Protein AF-B3STF4-F1 (afdb_monomer)

Secondary structure (DSSP, 8-state):
---HHHHHHHHHHTTT-PPPHHHHHHHHHHHHTHHHHHHHHHHHHHTHHHHHHHHHHHHHHH-THHHHS-STTSTTSTTT-

Solvent-accessible surface area (backbone atoms only — not comparable to full-atom values): 4683 Å² total; per-residue (Å²): 133,91,44,73,58,57,47,38,49,50,58,20,56,78,66,78,46,74,80,48,71,68,42,53,51,52,4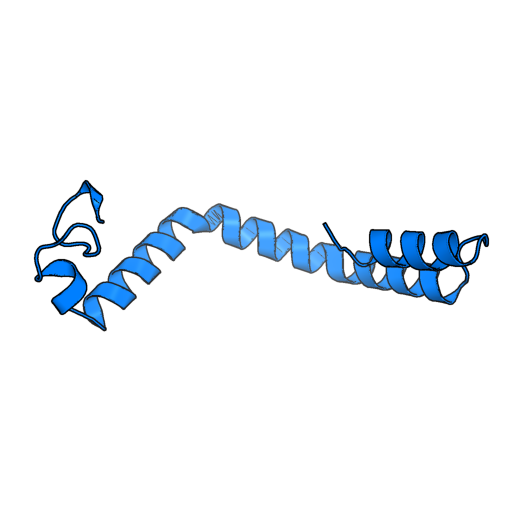1,47,56,52,53,72,49,39,58,62,51,51,53,50,51,50,57,50,62,78,39,39,70,61,53,52,54,52,51,52,51,51,47,43,71,75,40,54,60,44,48,69,43,86,54,95,92,24,38,50,44,82,91,50,98

Foldseek 3Di:
DDDLLVVQVVVQVVVVHDRDPVSVVSVVVCVVCVVVVVVVVVVCVVCVVVVVVVVVVVCCVVPVCLCVDDDPCGVVDPVSD

Organism: NCBI:txid471290

Mean predicted aligned error: 4.62 Å

Sequence (81 aa):
MKTPITEAIAAADSQGRFLSNAELQSARGRFERAQASMEAARALTTKADSLVSAAVQAVYGKFPYTTQMNGANYASTQTGK

Structure (mmCIF, N/CA/C/O backbone):
data_AF-B3STF4-F1
#
_entry.id   AF-B3STF4-F1
#
loop_
_atom_site.group_PDB
_atom_site.id
_atom_site.type_symbol
_atom_site.label_atom_id
_atom_site.label_alt_id
_atom_site.label_comp_id
_atom_site.label_asym_id
_atom_site.label_entity_id
_atom_site.label_seq_id
_atom_site.pdbx_PDB_ins_code
_atom_site.Cartn_x
_atom_site.Cartn_y
_atom_site.Cartn_z
_atom_site.occupancy
_atom_site.B_iso_or_equiv
_atom_site.auth_seq_id
_atom_site.auth_comp_id
_atom_site.auth_asym_id
_atom_site.auth_atom_id
_atom_site.pdbx_PDB_model_num
ATOM 1 N N . MET A 1 1 ? 1.120 -10.887 -8.231 1.00 87.81 1 MET A N 1
ATOM 2 C CA . MET A 1 1 ? 0.982 -9.468 -7.821 1.00 87.81 1 MET A CA 1
ATOM 3 C C . MET A 1 1 ? 1.475 -8.597 -8.965 1.00 87.81 1 MET A C 1
ATOM 5 O O . MET A 1 1 ? 2.491 -8.952 -9.547 1.00 87.81 1 MET A O 1
ATOM 9 N N . LYS A 1 2 ? 0.768 -7.512 -9.307 1.00 94.00 2 LYS A N 1
ATOM 10 C CA . LYS A 1 2 ? 1.223 -6.556 -10.328 1.00 94.00 2 LYS A CA 1
ATOM 11 C C . LYS A 1 2 ? 2.028 -5.431 -9.677 1.00 94.00 2 LYS A C 1
ATOM 13 O O . LYS A 1 2 ? 1.597 -4.849 -8.688 1.00 94.00 2 LYS A O 1
ATOM 18 N N . THR A 1 3 ? 3.197 -5.158 -10.234 1.00 95.50 3 THR A N 1
ATOM 19 C CA . THR A 1 3 ? 4.116 -4.072 -9.881 1.00 95.50 3 THR A CA 1
ATOM 20 C C . THR A 1 3 ? 4.694 -3.474 -11.168 1.00 95.50 3 THR A C 1
ATOM 22 O O . THR A 1 3 ? 4.764 -4.189 -12.172 1.00 95.50 3 THR A O 1
ATOM 25 N N . PRO A 1 4 ? 5.215 -2.235 -11.147 1.00 92.94 4 PRO A N 1
ATOM 26 C CA . PRO A 1 4 ? 5.790 -1.621 -12.345 1.00 92.94 4 PRO A CA 1
ATOM 27 C C . PRO A 1 4 ? 6.905 -2.445 -13.012 1.00 92.94 4 PRO A C 1
ATOM 29 O O . PRO A 1 4 ? 6.996 -2.477 -14.234 1.00 92.94 4 PRO A O 1
ATOM 32 N N . ILE A 1 5 ? 7.721 -3.167 -12.231 1.00 95.31 5 ILE A N 1
ATOM 33 C CA . ILE A 1 5 ? 8.786 -4.033 -12.769 1.00 95.31 5 ILE A CA 1
ATOM 34 C C . ILE A 1 5 ? 8.188 -5.297 -13.392 1.00 95.31 5 ILE A C 1
ATOM 36 O O . ILE A 1 5 ? 8.544 -5.671 -14.504 1.00 95.31 5 ILE A O 1
ATOM 40 N N . THR A 1 6 ? 7.245 -5.948 -12.707 1.00 96.06 6 THR A N 1
ATOM 41 C CA . THR A 1 6 ? 6.599 -7.158 -13.245 1.00 96.06 6 THR A CA 1
ATOM 42 C C . THR A 1 6 ? 5.758 -6.858 -14.485 1.00 96.06 6 THR A C 1
ATOM 44 O O . THR A 1 6 ? 5.637 -7.715 -15.348 1.00 96.06 6 THR A O 1
ATOM 47 N N . GLU A 1 7 ? 5.192 -5.652 -14.596 1.00 95.56 7 GLU A N 1
ATOM 48 C CA . GLU A 1 7 ? 4.455 -5.223 -15.788 1.00 95.56 7 GLU A CA 1
ATOM 49 C C . GLU A 1 7 ? 5.391 -4.922 -16.959 1.00 95.56 7 GLU A C 1
ATOM 51 O O . GLU A 1 7 ? 5.089 -5.316 -18.080 1.00 95.56 7 GLU A O 1
ATOM 56 N N . ALA A 1 8 ? 6.554 -4.315 -16.704 1.00 94.31 8 ALA A N 1
ATOM 57 C CA . ALA A 1 8 ? 7.589 -4.137 -17.720 1.00 94.31 8 ALA A CA 1
ATOM 58 C C . ALA A 1 8 ? 8.102 -5.482 -18.268 1.00 94.31 8 ALA A C 1
ATOM 60 O O . ALA A 1 8 ? 8.244 -5.642 -19.478 1.00 94.31 8 ALA A O 1
ATOM 61 N N . ILE A 1 9 ? 8.323 -6.467 -17.389 1.00 95.00 9 ILE A N 1
ATOM 62 C CA . ILE A 1 9 ? 8.712 -7.829 -17.789 1.00 95.00 9 ILE A CA 1
ATOM 63 C C . ILE A 1 9 ? 7.594 -8.486 -18.603 1.00 95.00 9 ILE A C 1
ATOM 65 O O . ILE A 1 9 ? 7.854 -8.983 -19.693 1.00 95.00 9 ILE A O 1
ATOM 69 N N . ALA A 1 10 ? 6.353 -8.448 -18.110 1.00 96.12 10 ALA A N 1
ATOM 70 C CA . ALA A 1 10 ? 5.215 -9.052 -18.800 1.00 96.12 10 ALA A CA 1
ATOM 71 C C . ALA A 1 10 ? 4.971 -8.430 -20.187 1.00 96.12 10 ALA A C 1
ATOM 73 O O . ALA A 1 10 ? 4.633 -9.141 -21.131 1.00 96.12 10 ALA A O 1
ATOM 74 N N . ALA A 1 11 ? 5.167 -7.116 -20.334 1.00 94.81 11 ALA A N 1
ATOM 75 C CA . ALA A 1 11 ? 5.027 -6.429 -21.614 1.00 94.81 11 ALA A CA 1
ATOM 76 C C . ALA A 1 11 ? 6.075 -6.891 -22.641 1.00 94.81 11 ALA A C 1
ATOM 78 O O . ALA A 1 11 ? 5.723 -7.156 -23.792 1.00 94.81 11 ALA A O 1
ATOM 79 N N . ALA A 1 12 ? 7.337 -7.027 -22.232 1.00 96.12 12 ALA A N 1
ATOM 80 C CA . ALA A 1 12 ? 8.404 -7.507 -23.105 1.00 96.12 12 ALA A CA 1
ATOM 81 C C . ALA A 1 12 ? 8.249 -8.998 -23.455 1.00 96.12 12 ALA A C 1
ATOM 83 O O . ALA A 1 12 ? 8.365 -9.365 -24.625 1.00 96.12 12 ALA A O 1
ATOM 84 N N . ASP A 1 13 ? 7.894 -9.825 -22.468 1.00 97.19 13 ASP A N 1
ATOM 85 C CA . ASP A 1 13 ? 7.649 -11.263 -22.629 1.00 97.19 13 ASP A CA 1
ATOM 86 C C . ASP A 1 13 ? 6.500 -11.544 -23.607 1.00 97.19 13 ASP A C 1
ATOM 88 O O . ASP A 1 13 ? 6.654 -12.320 -24.546 1.00 97.19 13 ASP A O 1
ATOM 92 N N . SER A 1 14 ? 5.390 -10.802 -23.492 1.00 96.75 14 SER A N 1
ATOM 93 C CA . SER A 1 14 ? 4.240 -10.934 -24.404 1.00 96.75 14 SER A CA 1
ATOM 94 C C . SER A 1 14 ? 4.566 -10.662 -25.879 1.00 96.75 14 SER A C 1
ATOM 96 O O . SER A 1 14 ? 3.800 -11.036 -26.764 1.00 96.75 14 SER A O 1
ATOM 98 N N . GLN A 1 15 ? 5.696 -10.006 -26.147 1.00 96.38 15 GLN A N 1
ATOM 99 C CA . GLN A 1 15 ? 6.173 -9.654 -27.482 1.00 96.38 15 GLN A CA 1
ATOM 100 C C . GLN A 1 15 ? 7.438 -10.435 -27.874 1.00 96.38 15 GLN A C 1
ATOM 102 O O . GLN A 1 15 ? 7.992 -10.184 -28.943 1.00 96.38 15 GLN A O 1
ATOM 107 N N . GLY A 1 16 ? 7.917 -11.355 -27.024 1.00 96.81 16 GLY A N 1
ATOM 108 C CA . GLY A 1 16 ? 9.121 -12.151 -27.272 1.00 96.81 16 GLY A CA 1
ATOM 109 C C . GLY A 1 16 ? 10.389 -11.313 -27.457 1.00 96.81 16 GLY A C 1
ATOM 110 O O . GLY A 1 16 ? 11.294 -11.717 -28.185 1.00 96.81 16 GLY A O 1
ATOM 111 N N . ARG A 1 17 ? 10.448 -10.123 -26.847 1.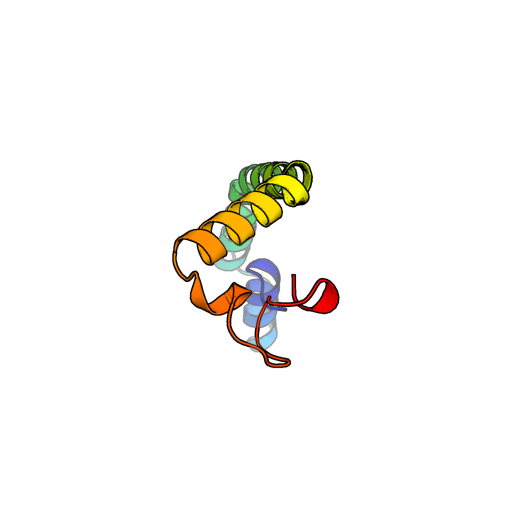00 97.88 17 ARG A N 1
ATOM 112 C CA . ARG A 1 17 ? 11.563 -9.177 -26.997 1.00 97.88 17 ARG A CA 1
ATOM 113 C C . ARG A 1 17 ? 12.240 -8.892 -25.665 1.00 97.88 17 ARG A C 1
ATOM 115 O O . ARG A 1 17 ? 11.682 -9.108 -24.596 1.00 97.88 17 ARG A O 1
ATOM 122 N N . PHE A 1 18 ? 13.437 -8.323 -25.740 1.00 97.62 18 PHE A N 1
ATOM 123 C CA . PHE A 1 18 ? 14.088 -7.729 -24.578 1.00 97.62 18 PHE A CA 1
ATOM 124 C C . PHE A 1 18 ? 13.360 -6.460 -24.111 1.00 97.62 18 PHE A C 1
ATOM 126 O O . PHE A 1 18 ? 12.572 -5.847 -24.845 1.00 97.62 18 PHE A O 1
ATOM 133 N N . LEU A 1 19 ? 13.676 -6.043 -22.883 1.00 96.50 19 LEU A N 1
ATOM 134 C CA . LEU A 1 19 ? 13.266 -4.743 -22.368 1.00 96.50 19 LEU A CA 1
ATOM 135 C C . LEU A 1 19 ? 13.816 -3.631 -23.268 1.00 96.50 19 LEU A C 1
ATOM 137 O O . LEU A 1 19 ? 14.999 -3.582 -23.599 1.00 96.50 19 LEU A O 1
ATOM 141 N N . SER A 1 20 ? 12.929 -2.725 -23.637 1.00 96.81 20 SER A N 1
ATOM 142 C CA . SER A 1 20 ? 13.215 -1.497 -24.357 1.00 96.81 20 SER A CA 1
ATOM 143 C C . SER A 1 20 ? 13.596 -0.370 -23.393 1.00 96.81 20 SER A C 1
ATOM 145 O O . SER A 1 20 ? 13.346 -0.434 -22.185 1.00 96.81 20 SER A O 1
ATOM 147 N N . ASN A 1 21 ? 14.121 0.731 -23.938 1.00 96.00 21 ASN A N 1
ATOM 148 C CA . ASN A 1 21 ? 14.396 1.938 -23.157 1.00 96.00 21 ASN A CA 1
ATOM 149 C C . ASN A 1 21 ? 13.157 2.452 -22.408 1.00 96.00 21 ASN A C 1
ATOM 151 O O . ASN A 1 21 ? 13.297 2.948 -21.296 1.00 96.00 21 ASN A O 1
ATOM 155 N N . ALA A 1 22 ? 11.950 2.307 -22.964 1.00 94.25 22 ALA A N 1
ATOM 156 C CA . ALA A 1 22 ? 10.724 2.739 -22.293 1.00 94.25 22 ALA A CA 1
ATOM 157 C C . ALA A 1 22 ? 10.474 1.960 -20.987 1.00 94.25 22 ALA A C 1
ATOM 159 O O . ALA A 1 22 ? 10.171 2.552 -19.950 1.00 94.25 22 ALA A O 1
ATOM 160 N N . GLU A 1 23 ? 10.664 0.640 -21.007 1.00 95.50 23 GLU A N 1
ATOM 161 C CA . GLU A 1 23 ? 10.509 -0.210 -19.821 1.00 95.50 23 GLU A CA 1
ATOM 162 C C . GLU A 1 23 ? 11.609 0.043 -18.786 1.00 95.50 23 GLU A C 1
ATOM 164 O O . GLU A 1 23 ? 11.328 0.105 -17.588 1.00 95.50 23 GLU A O 1
ATOM 169 N N . LEU A 1 24 ? 12.846 0.272 -19.236 1.00 96.06 24 LEU A N 1
ATOM 170 C CA . LEU A 1 24 ? 13.954 0.631 -18.349 1.00 96.06 24 LEU A CA 1
ATOM 171 C C . LEU A 1 24 ? 13.723 1.984 -17.658 1.00 96.06 24 LEU A C 1
ATOM 173 O O . LEU A 1 24 ? 13.981 2.112 -16.460 1.00 96.06 24 LEU A O 1
ATOM 177 N N . GLN A 1 25 ? 13.180 2.977 -18.369 1.00 94.88 25 GLN A N 1
ATOM 178 C CA . GLN A 1 25 ? 12.804 4.267 -17.779 1.00 94.88 25 GLN A CA 1
ATOM 179 C C . GLN A 1 25 ? 11.662 4.117 -16.762 1.00 94.88 25 GLN A C 1
ATOM 181 O O . GLN A 1 25 ? 11.704 4.727 -15.694 1.00 94.88 25 GLN A O 1
ATOM 186 N N . SER A 1 26 ? 10.678 3.253 -17.036 1.00 93.25 26 SER A N 1
ATOM 187 C CA . SER A 1 26 ? 9.608 2.933 -16.079 1.00 93.25 26 SER A CA 1
ATOM 188 C C . SER A 1 26 ? 10.156 2.301 -14.790 1.00 93.25 26 SER A C 1
ATOM 190 O O . SER A 1 26 ? 9.830 2.741 -13.681 1.00 93.25 26 SER A O 1
ATOM 192 N N . ALA A 1 27 ? 11.061 1.323 -14.917 1.00 93.88 27 ALA A N 1
ATOM 193 C CA . ALA A 1 27 ? 11.728 0.700 -13.774 1.00 93.88 27 ALA A CA 1
ATOM 194 C C . ALA A 1 27 ? 12.563 1.715 -12.975 1.00 93.88 27 ALA A C 1
ATOM 196 O O . ALA A 1 27 ? 12.491 1.748 -11.745 1.00 93.88 27 ALA A O 1
ATOM 197 N N . ARG A 1 28 ? 13.294 2.603 -13.659 1.00 95.44 28 ARG A N 1
ATOM 198 C CA . ARG A 1 28 ? 14.031 3.699 -13.018 1.00 95.44 28 ARG A CA 1
ATOM 199 C C . ARG A 1 28 ? 13.104 4.625 -12.228 1.00 95.44 28 ARG A C 1
ATOM 201 O O . ARG A 1 28 ? 13.373 4.880 -11.057 1.00 95.44 28 ARG A O 1
ATOM 208 N N . GLY A 1 29 ? 11.988 5.064 -12.810 1.00 96.12 29 GLY A N 1
ATOM 209 C CA . GLY A 1 29 ? 11.011 5.905 -12.110 1.00 96.12 29 GLY A CA 1
ATOM 210 C C . GLY A 1 29 ? 10.434 5.232 -10.855 1.00 96.12 29 GLY A C 1
ATOM 211 O O . GLY A 1 29 ? 10.154 5.895 -9.852 1.00 96.12 29 GLY A O 1
ATOM 212 N N . ARG A 1 30 ? 10.307 3.895 -10.854 1.00 95.94 30 ARG A N 1
ATOM 213 C CA . ARG A 1 30 ? 9.940 3.131 -9.652 1.00 95.94 30 ARG A CA 1
ATOM 214 C C . ARG A 1 30 ? 11.020 3.189 -8.570 1.00 95.94 30 ARG A C 1
ATOM 216 O O . ARG A 1 30 ? 10.652 3.250 -7.393 1.00 95.94 30 ARG A O 1
ATOM 223 N N . PHE A 1 31 ? 12.302 3.159 -8.933 1.00 96.50 31 PHE A N 1
ATOM 224 C CA . PHE A 1 31 ? 13.410 3.294 -7.981 1.00 96.50 31 PHE A CA 1
ATOM 225 C C . PHE A 1 31 ? 13.526 4.711 -7.421 1.00 96.50 31 PHE A C 1
ATOM 227 O O . PHE A 1 31 ? 13.682 4.856 -6.213 1.00 96.50 31 PHE A O 1
ATOM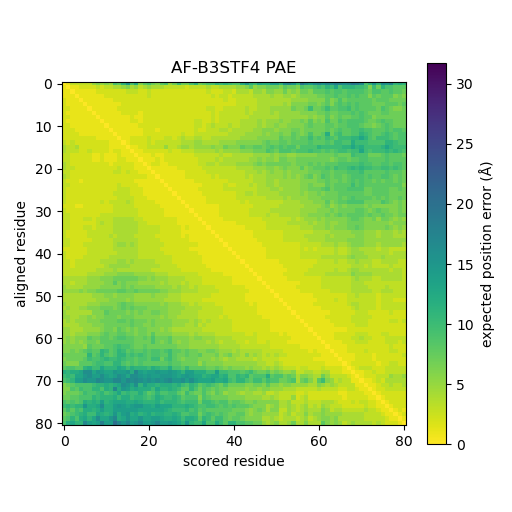 234 N N . GLU A 1 32 ? 13.331 5.741 -8.246 1.00 97.44 32 GLU A N 1
ATOM 235 C CA . GLU A 1 32 ? 13.324 7.141 -7.793 1.00 97.44 32 GLU A CA 1
ATOM 236 C C . GLU A 1 32 ? 12.264 7.379 -6.700 1.00 97.44 32 GLU A C 1
ATOM 238 O O . GLU A 1 32 ? 12.529 8.038 -5.699 1.00 97.44 32 GLU A O 1
ATOM 243 N N . ARG A 1 33 ? 11.080 6.760 -6.816 1.00 96.75 33 ARG A N 1
ATOM 244 C CA . ARG A 1 33 ? 10.025 6.830 -5.781 1.00 96.75 33 ARG A CA 1
ATOM 245 C C . ARG A 1 33 ? 10.194 5.819 -4.645 1.00 96.75 33 ARG A C 1
ATOM 247 O O . ARG A 1 33 ? 9.472 5.893 -3.646 1.00 96.75 33 ARG A O 1
ATOM 254 N N . ALA A 1 34 ? 11.085 4.836 -4.793 1.00 97.31 34 ALA A N 1
ATOM 255 C CA . ALA A 1 34 ? 11.208 3.740 -3.840 1.00 97.31 34 ALA A CA 1
ATOM 256 C C . ALA A 1 34 ? 11.647 4.230 -2.468 1.00 97.31 34 ALA A C 1
ATOM 258 O O . ALA A 1 34 ? 11.094 3.766 -1.478 1.00 97.31 34 ALA A O 1
ATOM 259 N N . GLN A 1 35 ? 12.573 5.186 -2.414 1.00 97.38 35 GLN A N 1
ATOM 260 C CA . GLN A 1 35 ? 13.071 5.729 -1.156 1.00 97.38 35 GLN A CA 1
ATOM 261 C C . GLN A 1 35 ? 11.933 6.315 -0.308 1.00 97.38 35 GLN A C 1
ATOM 263 O O . GLN A 1 35 ? 11.681 5.827 0.791 1.00 97.38 35 GLN A O 1
ATOM 268 N N . ALA A 1 36 ? 11.173 7.266 -0.860 1.00 98.00 36 ALA A N 1
ATOM 269 C CA . ALA A 1 36 ? 10.031 7.868 -0.169 1.00 98.00 36 ALA A CA 1
ATOM 270 C C . ALA A 1 36 ? 8.966 6.825 0.220 1.00 98.00 36 ALA A C 1
ATOM 272 O O . ALA A 1 36 ? 8.390 6.881 1.305 1.00 98.00 36 ALA A O 1
ATOM 273 N N . SER A 1 37 ? 8.734 5.826 -0.639 1.00 97.44 37 SER A N 1
ATOM 274 C CA . SER A 1 37 ? 7.799 4.731 -0.341 1.00 97.44 37 SER A CA 1
ATOM 275 C C . SER A 1 37 ? 8.267 3.877 0.844 1.00 97.44 37 SER A C 1
ATOM 277 O O . SER A 1 37 ? 7.451 3.476 1.670 1.00 97.44 37 SER A O 1
ATOM 279 N N . MET A 1 38 ? 9.571 3.602 0.949 1.00 97.81 38 MET A N 1
ATOM 280 C CA . MET A 1 38 ? 10.154 2.832 2.053 1.00 97.81 38 MET A CA 1
ATOM 281 C C . MET A 1 38 ? 10.169 3.627 3.362 1.00 97.81 38 MET A C 1
ATOM 283 O O . MET A 1 38 ? 9.933 3.055 4.426 1.00 97.81 38 MET A O 1
ATOM 287 N N . GLU A 1 39 ? 10.398 4.938 3.298 1.00 98.00 39 GLU A N 1
ATOM 288 C CA . GLU A 1 39 ? 10.278 5.836 4.452 1.00 98.00 39 GLU A CA 1
ATOM 289 C C . GLU A 1 39 ? 8.837 5.878 4.973 1.00 98.00 39 GLU A C 1
ATOM 291 O O . GLU A 1 39 ? 8.609 5.698 6.171 1.00 98.00 39 GLU A O 1
ATOM 296 N N . ALA A 1 40 ? 7.856 6.015 4.076 1.00 97.94 40 ALA A N 1
ATOM 297 C CA . 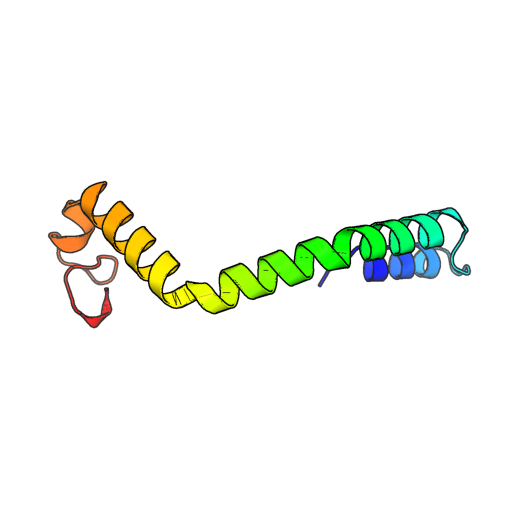ALA A 1 40 ? 6.442 5.950 4.430 1.00 97.94 40 ALA A CA 1
ATOM 298 C C . ALA A 1 40 ? 6.065 4.583 5.021 1.00 97.94 40 ALA A C 1
ATOM 300 O O . ALA A 1 40 ? 5.416 4.525 6.064 1.00 97.94 40 ALA A O 1
ATOM 301 N N . ALA A 1 41 ? 6.517 3.483 4.408 1.00 98.25 41 ALA A N 1
ATOM 302 C CA . ALA A 1 41 ? 6.272 2.136 4.917 1.00 98.25 41 ALA A CA 1
ATOM 303 C C . ALA A 1 41 ? 6.837 1.957 6.333 1.00 98.25 41 ALA A C 1
ATOM 305 O O . ALA A 1 41 ? 6.147 1.435 7.210 1.00 98.25 41 ALA A O 1
ATOM 306 N N . ARG A 1 42 ? 8.057 2.447 6.590 1.00 98.12 42 ARG A N 1
ATOM 307 C CA . ARG A 1 42 ? 8.657 2.442 7.929 1.00 98.12 42 ARG A CA 1
ATOM 308 C C . ARG A 1 42 ? 7.816 3.251 8.912 1.00 98.12 42 ARG A C 1
ATOM 310 O O . ARG A 1 42 ? 7.467 2.731 9.965 1.00 98.12 42 ARG A O 1
ATOM 317 N N . ALA A 1 43 ? 7.463 4.487 8.568 1.00 98.06 43 ALA A N 1
ATOM 318 C CA . ALA A 1 43 ? 6.689 5.361 9.444 1.00 98.06 43 ALA A CA 1
ATOM 319 C C . ALA A 1 43 ? 5.317 4.768 9.801 1.00 98.06 43 ALA A C 1
ATOM 321 O O . ALA A 1 43 ? 4.921 4.808 10.966 1.00 98.06 43 ALA A O 1
ATOM 322 N N . LEU A 1 44 ? 4.618 4.189 8.819 1.00 98.00 44 LEU A N 1
ATOM 323 C CA . LEU A 1 44 ? 3.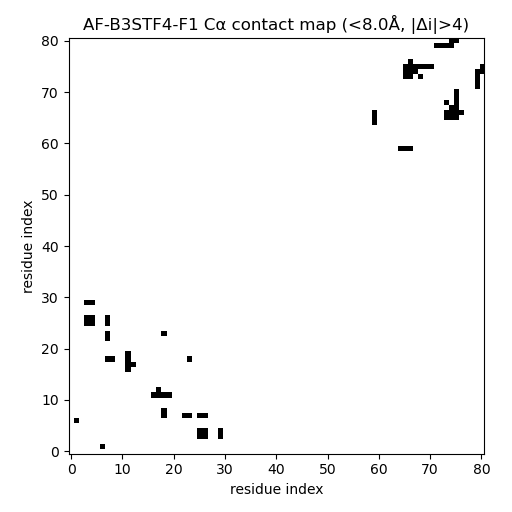338 3.511 9.025 1.00 98.00 44 LEU A CA 1
ATOM 324 C C . LEU A 1 44 ? 3.495 2.271 9.905 1.00 98.00 44 LEU A C 1
ATOM 326 O O . LEU A 1 44 ? 2.719 2.092 10.834 1.00 98.00 44 LEU A O 1
ATOM 330 N N . THR A 1 45 ? 4.523 1.457 9.656 1.00 98.06 45 THR A N 1
ATOM 331 C CA . THR A 1 45 ? 4.776 0.230 10.427 1.00 98.06 45 THR A CA 1
ATOM 332 C C . THR A 1 45 ? 5.105 0.554 11.881 1.00 98.06 45 THR A C 1
ATOM 334 O O . THR A 1 45 ? 4.525 -0.025 12.791 1.00 98.06 45 THR A O 1
ATOM 337 N N . THR A 1 46 ? 5.984 1.529 12.122 1.00 98.25 46 THR A N 1
ATOM 338 C CA . THR A 1 46 ? 6.363 1.949 13.479 1.00 98.25 46 THR A CA 1
ATOM 339 C C . THR A 1 46 ? 5.190 2.542 14.262 1.00 98.25 46 THR A C 1
ATOM 341 O O . THR A 1 46 ? 5.172 2.460 15.485 1.00 98.25 46 THR A O 1
ATOM 344 N N . LYS A 1 47 ? 4.210 3.148 13.582 1.00 97.50 47 LYS A N 1
ATOM 345 C CA . LYS A 1 47 ? 3.038 3.776 14.211 1.00 97.50 47 LYS A CA 1
ATOM 346 C C . LYS A 1 47 ? 1.758 2.947 14.075 1.00 97.50 47 LYS A C 1
ATOM 348 O O . LYS A 1 47 ? 0.686 3.470 14.362 1.00 97.50 47 LYS A O 1
ATOM 353 N N . ALA A 1 48 ? 1.844 1.694 13.631 1.00 97.88 48 ALA A N 1
ATOM 354 C CA . ALA A 1 48 ? 0.673 0.903 13.267 1.00 97.88 48 ALA A CA 1
ATOM 355 C C . ALA A 1 48 ? -0.339 0.807 14.420 1.00 97.88 48 ALA A C 1
ATOM 357 O O . ALA A 1 48 ? -1.496 1.180 14.242 1.00 97.88 48 ALA A O 1
ATOM 358 N N . ASP A 1 49 ? 0.112 0.426 15.616 1.00 96.94 49 ASP A N 1
ATOM 359 C CA . ASP A 1 49 ? -0.770 0.220 16.773 1.00 96.94 49 ASP A CA 1
ATOM 360 C C . ASP A 1 49 ? -1.513 1.497 17.190 1.00 96.94 49 ASP A C 1
ATOM 362 O O . ASP A 1 49 ? -2.714 1.466 17.475 1.00 96.94 49 ASP A O 1
ATOM 366 N N . SER A 1 50 ? -0.827 2.646 17.189 1.00 97.75 50 SER A N 1
ATOM 367 C CA . SER A 1 50 ? -1.437 3.924 17.573 1.00 97.75 50 SER A CA 1
ATOM 368 C C . SER A 1 50 ? -2.392 4.447 16.503 1.00 97.75 50 SER A C 1
ATOM 370 O O . SER A 1 50 ? -3.470 4.937 16.838 1.00 97.75 50 SER A O 1
ATOM 372 N N . LEU A 1 51 ? -2.040 4.294 15.223 1.00 97.44 51 LEU A N 1
ATOM 373 C CA . LEU A 1 51 ? -2.900 4.664 14.100 1.00 97.44 51 LEU A CA 1
ATOM 374 C C . LEU A 1 51 ? -4.173 3.815 14.071 1.00 97.44 51 LEU A C 1
ATOM 376 O O . LEU A 1 51 ? -5.261 4.367 13.916 1.00 97.44 51 LEU A O 1
ATOM 380 N N . VAL A 1 52 ? -4.051 2.499 14.264 1.00 97.25 52 VAL A N 1
ATOM 381 C CA . VAL A 1 52 ? -5.197 1.581 14.325 1.00 97.25 52 VAL A CA 1
ATOM 382 C C . VAL A 1 52 ? -6.091 1.931 15.511 1.00 97.25 52 VAL A C 1
ATOM 384 O O . VAL A 1 52 ? -7.288 2.133 15.326 1.00 97.25 52 VAL A O 1
ATOM 387 N N . SER A 1 53 ? -5.520 2.100 16.707 1.00 95.88 53 SER A N 1
ATOM 388 C CA . SER A 1 53 ? -6.291 2.442 17.911 1.00 95.88 53 SER A CA 1
ATOM 389 C C . SER A 1 53 ? -7.051 3.764 17.759 1.00 95.88 53 SER A C 1
ATOM 391 O O . SER A 1 53 ? -8.237 3.845 18.082 1.00 95.88 53 SER A O 1
ATOM 393 N N . ALA A 1 54 ? -6.394 4.796 17.221 1.00 97.06 54 ALA A N 1
ATOM 394 C CA . ALA A 1 54 ? -7.019 6.094 16.983 1.00 97.06 54 ALA A CA 1
ATOM 395 C C . ALA A 1 54 ? -8.119 6.019 15.912 1.00 97.06 54 ALA A C 1
ATOM 397 O O . ALA A 1 54 ? -9.187 6.610 16.081 1.00 97.06 54 ALA A O 1
ATOM 398 N N . ALA A 1 55 ? -7.893 5.270 14.828 1.00 97.44 55 ALA A N 1
ATOM 399 C CA . ALA A 1 55 ? -8.888 5.079 13.776 1.00 97.44 55 ALA A CA 1
ATOM 400 C C . ALA A 1 55 ? -10.135 4.351 14.298 1.00 97.44 55 ALA A C 1
ATOM 402 O O . ALA A 1 55 ? -11.256 4.777 14.020 1.00 97.44 55 ALA A O 1
ATOM 403 N N . VAL A 1 56 ? -9.952 3.302 15.104 1.00 95.88 56 VAL A N 1
ATOM 404 C CA . VAL A 1 56 ? -11.045 2.555 15.740 1.00 95.88 56 VAL A CA 1
ATOM 405 C C . VAL A 1 56 ? -11.878 3.468 16.643 1.00 95.88 56 VAL A C 1
ATOM 407 O O . VAL A 1 56 ? -13.100 3.530 16.506 1.00 95.88 56 VAL A O 1
ATOM 410 N N . GLN A 1 57 ? -11.232 4.255 17.507 1.00 95.25 57 GLN A N 1
ATOM 411 C CA . GLN A 1 57 ? -11.927 5.218 18.367 1.00 95.25 57 GLN A CA 1
ATOM 412 C C . GLN A 1 57 ? -12.692 6.274 17.560 1.00 95.25 57 GLN A C 1
ATOM 414 O O . GLN A 1 57 ? -13.828 6.605 17.902 1.00 95.25 57 GLN A O 1
ATOM 419 N N . ALA A 1 58 ? -12.112 6.770 16.463 1.00 97.38 58 ALA A N 1
ATOM 420 C CA . ALA A 1 58 ? -12.779 7.723 15.581 1.00 97.38 58 ALA A CA 1
ATOM 421 C C . ALA A 1 58 ? -14.041 7.126 14.932 1.00 97.38 58 ALA A C 1
ATOM 423 O O . ALA A 1 58 ? -15.065 7.807 14.834 1.00 97.38 58 ALA A O 1
ATOM 424 N N . VAL A 1 59 ? -14.002 5.850 14.530 1.00 97.12 59 VAL A N 1
ATOM 425 C CA . VAL A 1 59 ? -15.169 5.135 13.989 1.00 97.12 59 VAL A CA 1
ATOM 426 C C . VAL A 1 59 ? -16.244 4.959 15.057 1.00 97.12 59 VAL A C 1
ATOM 428 O O . VAL A 1 59 ? -17.401 5.277 14.789 1.00 97.12 59 VAL A O 1
ATOM 431 N N . TYR A 1 60 ? -15.886 4.530 16.270 1.00 95.50 60 TYR A N 1
ATOM 432 C CA . TYR A 1 60 ? -16.849 4.375 17.367 1.00 95.50 60 TYR A CA 1
ATOM 433 C C . TYR A 1 60 ? -17.492 5.704 17.770 1.00 95.50 60 TYR A C 1
ATOM 435 O O . TYR A 1 60 ? -18.700 5.753 17.995 1.00 95.50 60 TYR A O 1
ATOM 443 N N . GLY A 1 61 ? -16.721 6.795 17.794 1.00 95.56 61 GLY A N 1
ATOM 444 C CA . GLY A 1 61 ? -17.251 8.134 18.048 1.00 95.56 61 GLY A CA 1
ATOM 445 C C . GLY A 1 61 ? -18.202 8.614 16.949 1.00 95.56 61 GLY A C 1
ATOM 446 O O . GLY A 1 61 ? -19.243 9.198 17.243 1.00 95.56 61 GLY A O 1
ATOM 447 N N . LYS A 1 62 ? -17.883 8.336 15.678 1.00 97.62 62 LYS A N 1
ATOM 448 C CA . LYS A 1 62 ? -18.725 8.715 14.532 1.00 97.62 62 LYS A CA 1
ATOM 449 C C . LYS A 1 62 ? -19.984 7.854 14.404 1.00 97.62 62 LYS A C 1
ATOM 451 O O . LYS A 1 62 ? -21.020 8.350 13.968 1.00 97.62 62 LYS A O 1
ATOM 456 N N . PHE A 1 63 ? -19.901 6.579 14.776 1.00 96.50 63 PHE A N 1
ATOM 457 C CA . PHE A 1 63 ? -20.986 5.607 14.659 1.00 96.50 63 PHE A CA 1
ATOM 458 C C . PHE A 1 63 ? -21.226 4.876 15.990 1.00 96.50 63 PHE A C 1
ATOM 460 O O . PHE A 1 63 ? -20.917 3.686 16.099 1.00 96.50 63 PHE A O 1
ATOM 467 N N . PRO A 1 64 ? -21.824 5.534 17.003 1.00 94.81 64 PRO A N 1
ATOM 468 C CA . PRO A 1 64 ? -21.953 4.963 18.348 1.00 94.81 64 PRO A CA 1
ATOM 469 C C . PRO A 1 64 ? -22.705 3.628 18.399 1.00 94.81 64 PRO A C 1
ATOM 471 O O . PRO A 1 64 ? -22.368 2.759 19.203 1.00 94.81 64 PRO A O 1
ATOM 474 N N . TYR A 1 65 ? -23.671 3.418 17.494 1.00 93.69 65 TYR A N 1
ATOM 475 C CA . TYR A 1 65 ? -24.447 2.175 17.415 1.00 93.69 65 TYR A CA 1
ATOM 476 C C . TYR A 1 65 ? -23.570 0.932 17.210 1.0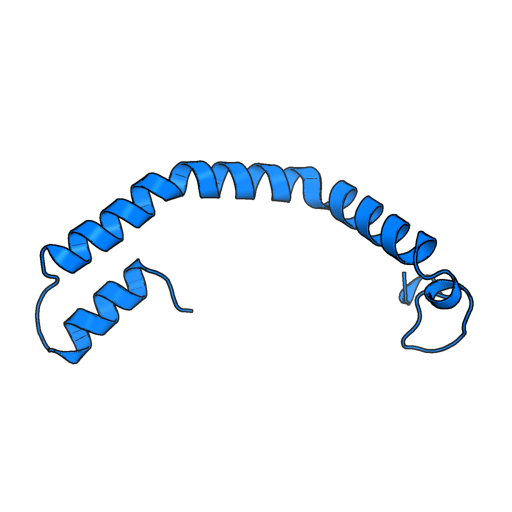0 93.69 65 TYR A C 1
ATOM 478 O O . TYR A 1 65 ? -23.946 -0.151 17.651 1.00 93.69 65 TYR A O 1
ATOM 486 N N . THR A 1 66 ? -22.386 1.081 16.603 1.00 93.69 66 THR A N 1
ATOM 487 C CA . THR A 1 66 ? -21.453 -0.030 16.354 1.00 93.69 66 THR A CA 1
ATOM 488 C C . THR A 1 66 ? -20.935 -0.677 17.633 1.00 93.69 66 THR A C 1
ATOM 490 O O . THR A 1 66 ? -20.540 -1.836 17.593 1.00 93.69 66 THR A O 1
ATOM 493 N N . THR A 1 67 ? -20.976 0.031 18.764 1.00 92.94 67 THR A N 1
ATOM 494 C CA . THR A 1 67 ? -20.560 -0.494 20.075 1.00 92.94 67 THR A CA 1
ATOM 495 C C . THR A 1 67 ? -21.732 -0.784 21.015 1.00 92.94 67 THR A C 1
ATOM 497 O O . THR A 1 67 ? -21.531 -1.387 22.065 1.00 92.94 67 THR A O 1
ATOM 500 N N . GLN A 1 68 ? -22.953 -0.377 20.652 1.00 91.50 68 GLN A N 1
ATOM 501 C CA . GLN A 1 68 ? -24.153 -0.502 21.490 1.00 91.50 68 GLN A CA 1
ATOM 502 C C . GLN A 1 68 ? -25.082 -1.629 21.031 1.00 91.50 68 GLN A C 1
ATOM 504 O O . GLN A 1 68 ? -25.718 -2.283 21.855 1.00 91.50 68 GLN A O 1
ATOM 509 N N . MET A 1 69 ? -25.187 -1.852 19.719 1.00 92.38 69 MET A N 1
ATOM 510 C CA . MET A 1 69 ? -26.073 -2.869 19.167 1.00 92.38 69 MET A CA 1
ATOM 511 C C . MET A 1 69 ? -25.438 -4.254 19.284 1.00 92.38 69 MET A C 1
ATOM 513 O O . MET A 1 69 ? -24.270 -4.447 18.959 1.00 92.38 69 MET A O 1
ATOM 517 N N . ASN A 1 70 ? -26.219 -5.233 19.737 1.00 87.31 70 ASN A N 1
ATOM 518 C CA . ASN A 1 70 ? -25.765 -6.616 19.823 1.00 87.31 70 ASN A CA 1
ATOM 519 C C . ASN A 1 70 ? -25.804 -7.301 18.455 1.00 87.31 70 ASN A C 1
ATOM 521 O O . ASN A 1 70 ? -26.753 -7.138 17.689 1.00 87.31 70 ASN A O 1
ATOM 525 N N . GLY A 1 71 ? -24.788 -8.112 18.176 1.00 89.25 71 GLY A N 1
ATOM 526 C CA . GLY A 1 71 ? -24.712 -8.952 16.985 1.00 89.25 71 GLY A CA 1
ATOM 527 C C . GLY A 1 71 ? -23.266 -9.269 16.627 1.00 89.25 71 GLY A C 1
ATOM 528 O O . GLY A 1 71 ? -22.366 -8.495 16.935 1.00 89.25 71 GLY A O 1
ATOM 529 N N . ALA A 1 72 ? -23.041 -10.395 15.949 1.00 89.00 72 ALA A N 1
ATOM 530 C CA . ALA A 1 72 ? -21.696 -10.846 15.574 1.00 89.00 72 ALA A CA 1
ATOM 531 C C . ALA A 1 72 ? -20.952 -9.873 14.634 1.00 89.00 72 ALA A C 1
ATOM 533 O O . ALA A 1 72 ? -19.734 -9.936 14.529 1.00 89.00 72 ALA A O 1
ATOM 534 N N . ASN A 1 73 ? -21.683 -8.963 13.983 1.00 91.88 73 ASN A N 1
ATOM 535 C CA . ASN A 1 73 ? -21.140 -7.959 13.066 1.00 91.88 73 ASN A CA 1
ATOM 536 C C . ASN A 1 73 ? -20.846 -6.606 13.751 1.00 91.88 73 ASN A C 1
ATOM 538 O O . ASN A 1 73 ? -20.461 -5.661 13.065 1.00 91.88 73 ASN A O 1
ATOM 542 N N . TYR A 1 74 ? -21.071 -6.480 15.066 1.00 91.62 74 TYR A N 1
ATOM 543 C CA . TYR A 1 74 ? -20.891 -5.241 15.830 1.00 91.62 74 TYR A CA 1
ATOM 544 C C . TYR A 1 74 ? -19.757 -5.359 16.856 1.00 91.62 74 TYR A C 1
ATOM 546 O O . TYR A 1 74 ? -19.491 -6.424 17.413 1.00 91.62 74 TYR A O 1
ATOM 554 N N . ALA A 1 75 ? -19.136 -4.225 17.171 1.00 92.69 75 ALA A N 1
ATOM 555 C CA . ALA A 1 75 ? -18.062 -4.088 18.151 1.00 92.69 75 ALA A CA 1
ATOM 556 C C . ALA A 1 75 ? -18.591 -3.899 19.590 1.00 92.69 75 ALA A C 1
ATOM 558 O O . ALA A 1 75 ? -18.045 -3.127 20.385 1.00 92.69 75 ALA A O 1
ATOM 559 N N . SER A 1 76 ? -19.692 -4.576 19.938 1.00 89.44 76 SER A N 1
ATOM 560 C CA . SER A 1 76 ? -20.302 -4.505 21.275 1.00 89.44 76 SER A CA 1
ATOM 561 C C . SER A 1 76 ? -19.668 -5.463 22.294 1.00 89.44 76 SER A C 1
ATOM 563 O O . SER A 1 76 ? -19.922 -5.346 23.491 1.00 89.44 76 SER A O 1
ATOM 565 N N . THR A 1 77 ? -18.798 -6.378 21.849 1.00 90.50 77 THR A N 1
ATOM 566 C CA . THR A 1 77 ? -18.057 -7.336 22.693 1.00 90.50 77 THR A CA 1
ATOM 567 C C . THR A 1 77 ? -16.547 -7.175 22.522 1.00 90.50 77 THR A C 1
ATOM 569 O O . THR A 1 77 ? -16.102 -6.589 21.540 1.00 90.50 77 THR A O 1
ATOM 572 N N . GLN A 1 78 ? -15.742 -7.715 23.446 1.00 85.88 78 GLN A N 1
ATOM 573 C CA . GLN A 1 78 ? -14.275 -7.643 23.352 1.00 85.88 78 GLN A CA 1
ATOM 574 C C . GLN A 1 78 ? -13.720 -8.367 22.119 1.00 85.88 78 GLN A C 1
ATOM 576 O O . GLN A 1 78 ? -12.713 -7.941 21.579 1.00 85.88 78 GLN A O 1
ATOM 581 N N . THR A 1 79 ? -14.376 -9.434 21.661 1.00 88.62 79 THR A N 1
ATOM 582 C CA . THR A 1 79 ? -13.991 -10.147 20.434 1.00 88.62 79 THR A CA 1
ATOM 583 C C . THR A 1 79 ? -14.283 -9.326 19.176 1.00 88.62 79 THR A C 1
ATOM 585 O O . THR A 1 79 ? -13.601 -9.487 18.172 1.00 88.62 79 THR A O 1
ATOM 588 N N . GLY A 1 80 ? -15.312 -8.472 19.217 1.00 82.12 80 GLY A N 1
ATOM 589 C CA . GLY A 1 80 ? -15.677 -7.591 18.106 1.00 82.12 80 GLY A CA 1
ATOM 590 C C . GLY A 1 80 ? -14.949 -6.242 18.101 1.00 82.12 80 GLY A C 1
ATOM 591 O O . GLY A 1 80 ? -15.131 -5.486 17.150 1.00 82.12 80 GLY A O 1
ATOM 592 N N . LYS A 1 81 ? -14.184 -5.924 19.153 1.00 82.19 81 LYS A N 1
ATOM 593 C CA . LYS A 1 81 ? -13.384 -4.698 19.2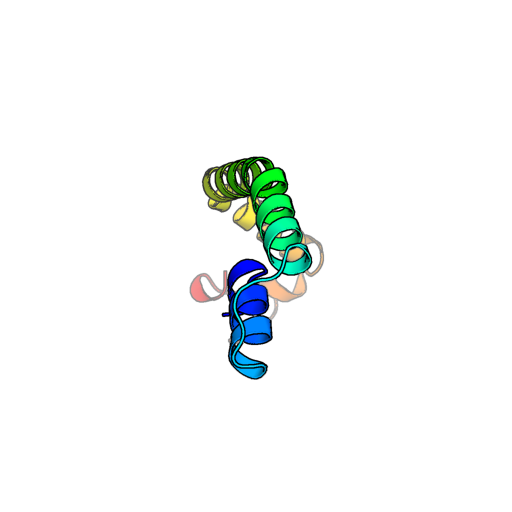87 1.00 82.19 81 LYS A CA 1
ATOM 594 C C . LYS A 1 81 ? -11.932 -4.946 18.921 1.00 82.19 81 LY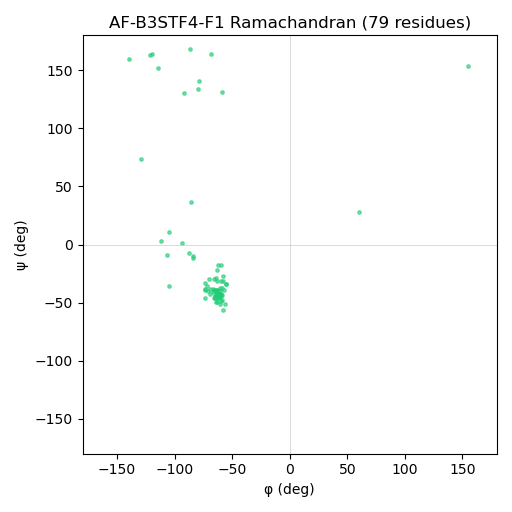S A C 1
ATOM 596 O O . LYS A 1 81 ? -11.351 -4.005 18.340 1.00 82.19 81 LYS A O 1
#

pLDDT: mean 94.93, std 3.48, range [82.12, 98.25]

Radius of gyration: 21.95 Å; Cα contacts (8 Å, |Δi|>4): 41; chains: 1; bounding box: 40×21×51 Å

InterPro domains:
  IPR009050 Globin-like superfamily [SSF46458] (1-78)
  IPR012128 Phycobilisome, alpha/beta subunit [PF00502] (8-79)
  IPR038719 Phycobilisome, alpha/beta subunit superfamily [G3DSA:1.10.490.20] (1-81)

Nearest PDB structures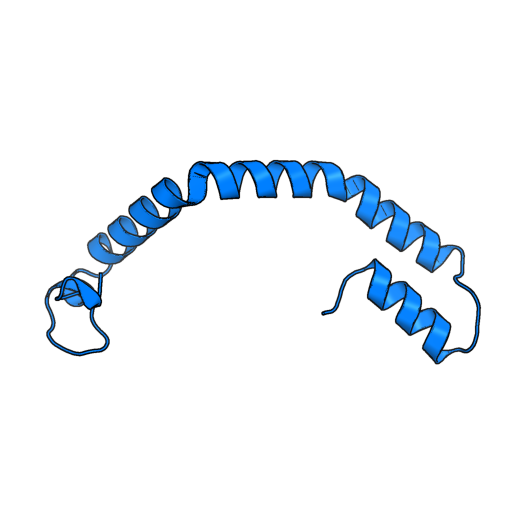 (foldseek):
  1f99-assembly1_M-2  TM=9.965E-01  e=1.228E-07  Polysiphonia stricta
  6xwk-assembly1_AAA  TM=9.807E-01  e=8.858E-08  Phormidium rubidum A09DM
  1gh0-assembly1_A  TM=9.853E-01  e=1.228E-07  Limnospira platensis
  8hfq-assembly1_A  TM=9.741E-01  e=4.843E-07  Synechocystis sp. PCC 6803 substr. Kazusa
  6jpr-assembly1_A  TM=9.710E-01  e=9.936E-07  Nostoc